Protein AF-A0A5K1EFX0-F1 (afdb_monomer)

Solvent-accessible surface area (backbone atoms only — not comparable to full-atom values): 4389 Å² total; per-residue (Å²): 139,83,82,85,83,79,79,80,72,72,73,79,75,72,66,79,79,68,58,68,40,86,38,51,82,50,84,48,74,70,39,43,52,11,15,23,42,24,31,49,69,77,58,59,90,59,70,82,89,61,85,48,74,68,55,51,50,53,16,43,51,51,40,53,46,44,62,68,64,127

Structure (mmCIF, N/CA/C/O backbone):
data_AF-A0A5K1EFX0-F1
#
_entry.id   AF-A0A5K1EFX0-F1
#
loop_
_atom_site.group_PDB
_atom_site.id
_atom_site.type_symbol
_atom_site.label_atom_id
_atom_site.label_alt_id
_atom_site.label_comp_id
_atom_site.label_asym_id
_atom_site.label_entity_id
_atom_site.label_seq_id
_atom_site.pdbx_PDB_ins_code
_atom_site.Cartn_x
_atom_site.Cartn_y
_atom_site.Cartn_z
_atom_site.occupancy
_atom_site.B_iso_or_equiv
_atom_site.auth_seq_id
_atom_site.auth_comp_id
_atom_site.auth_asym_id
_atom_site.auth_atom_id
_atom_site.pdbx_PDB_model_num
ATOM 1 N N . MET A 1 1 ? 35.750 18.411 -30.284 1.00 43.88 1 MET A N 1
ATOM 2 C CA . MET A 1 1 ? 34.341 18.838 -30.163 1.00 43.88 1 MET A CA 1
ATOM 3 C C . MET A 1 1 ? 33.529 17.590 -29.852 1.00 43.88 1 MET A C 1
ATOM 5 O O . MET A 1 1 ? 33.331 16.786 -30.748 1.00 43.88 1 MET A O 1
ATOM 9 N N . ALA A 1 2 ? 33.204 17.355 -28.579 1.00 39.31 2 ALA A N 1
ATOM 10 C CA . ALA A 1 2 ? 32.420 16.199 -28.139 1.00 39.31 2 ALA A CA 1
ATOM 11 C C . ALA A 1 2 ? 30.982 16.664 -27.878 1.00 39.31 2 ALA A C 1
ATOM 13 O O . ALA A 1 2 ? 30.784 17.648 -27.167 1.00 39.31 2 ALA A O 1
ATOM 14 N N . ALA A 1 3 ? 30.013 16.005 -28.509 1.00 43.88 3 ALA A N 1
ATOM 15 C CA . ALA A 1 3 ? 28.591 16.269 -28.328 1.00 43.88 3 ALA A CA 1
ATOM 16 C C . ALA A 1 3 ? 28.099 15.668 -26.995 1.00 43.88 3 ALA A C 1
ATOM 18 O O . ALA A 1 3 ? 28.550 14.578 -26.633 1.00 43.88 3 ALA A O 1
ATOM 19 N N . PRO A 1 4 ? 27.188 16.334 -26.268 1.00 46.25 4 PRO A N 1
ATOM 20 C CA . PRO A 1 4 ? 26.531 15.744 -25.111 1.00 46.25 4 PRO A CA 1
ATOM 21 C C . PRO A 1 4 ? 25.471 14.737 -25.579 1.00 46.25 4 PRO A C 1
ATOM 23 O O . PRO A 1 4 ? 24.635 15.045 -26.424 1.00 46.25 4 PRO A O 1
ATOM 26 N N . SER A 1 5 ? 25.513 13.522 -25.036 1.00 49.88 5 SER A N 1
ATOM 27 C CA . SER A 1 5 ? 24.433 12.545 -25.160 1.00 49.88 5 SER A CA 1
ATOM 28 C C . SER A 1 5 ? 23.304 12.939 -24.210 1.00 49.88 5 SER A C 1
ATOM 30 O O . SER A 1 5 ? 23.432 12.789 -22.993 1.00 49.88 5 SER A O 1
ATOM 32 N N . GLU A 1 6 ? 22.219 13.464 -24.767 1.00 44.88 6 GLU A N 1
ATOM 33 C CA . GLU A 1 6 ? 20.970 13.708 -24.055 1.00 44.88 6 GLU A CA 1
ATOM 34 C C . GLU A 1 6 ? 20.369 12.359 -23.636 1.00 44.88 6 GLU A C 1
ATOM 36 O O . GLU A 1 6 ? 19.977 11.544 -24.472 1.00 44.88 6 GLU A O 1
ATOM 41 N N . VAL A 1 7 ? 20.339 12.094 -22.326 1.00 47.06 7 VAL A N 1
ATOM 42 C CA . VAL A 1 7 ? 19.546 10.996 -21.774 1.00 47.06 7 VAL A CA 1
ATOM 43 C C . VAL A 1 7 ? 18.093 11.467 -21.825 1.00 47.06 7 VAL A C 1
ATOM 45 O O . VAL A 1 7 ? 17.669 12.320 -21.047 1.00 47.06 7 VAL A O 1
ATOM 48 N N . ASN A 1 8 ? 17.351 10.998 -22.829 1.00 42.81 8 ASN A N 1
ATOM 49 C CA . ASN A 1 8 ? 15.909 11.195 -22.891 1.00 42.81 8 ASN A CA 1
ATOM 50 C C . ASN A 1 8 ? 15.314 10.516 -21.658 1.00 42.81 8 ASN A C 1
ATOM 52 O O . ASN A 1 8 ? 15.216 9.294 -21.599 1.00 42.81 8 ASN A O 1
ATOM 56 N N . GLY A 1 9 ? 14.997 11.320 -20.645 1.00 41.88 9 GLY A N 1
ATOM 57 C CA . GLY A 1 9 ? 14.166 10.888 -19.541 1.00 41.88 9 GLY A CA 1
ATOM 58 C C . GLY A 1 9 ? 12.817 10.522 -20.126 1.00 41.88 9 GLY A C 1
ATOM 59 O O . GLY A 1 9 ? 12.114 11.397 -20.637 1.00 41.88 9 GLY A O 1
ATOM 60 N N . ASP A 1 10 ? 12.483 9.235 -20.083 1.00 40.84 10 ASP A N 1
ATOM 61 C CA . ASP A 1 10 ? 11.114 8.798 -20.289 1.00 40.84 10 ASP A CA 1
ATOM 62 C C . ASP A 1 10 ? 10.216 9.703 -19.438 1.00 40.84 10 ASP A C 1
ATOM 64 O O . ASP A 1 10 ? 10.513 9.914 -18.251 1.00 40.84 10 ASP A O 1
ATOM 68 N N . PRO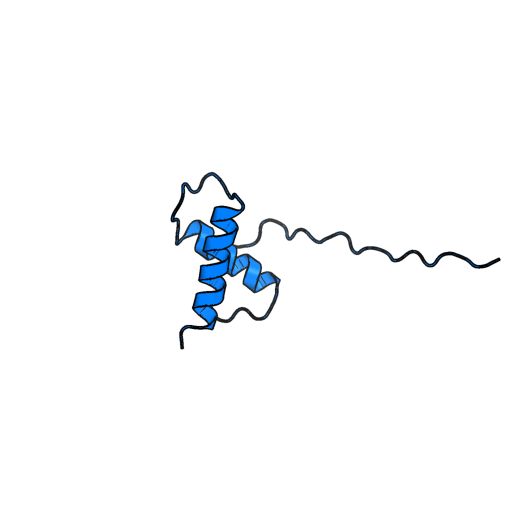 A 1 11 ? 9.159 10.304 -20.016 1.00 45.78 11 PRO A N 1
ATOM 69 C CA . PRO A 1 11 ? 8.213 11.049 -19.216 1.00 45.78 11 PRO A CA 1
ATOM 70 C C . PRO A 1 11 ? 7.723 10.053 -18.184 1.00 45.78 11 PRO A C 1
ATOM 72 O O . PRO A 1 11 ? 7.189 9.013 -18.570 1.00 45.78 11 PRO A O 1
ATOM 75 N N . ILE A 1 12 ? 7.976 10.330 -16.900 1.00 52.84 12 ILE A N 1
ATOM 76 C CA . ILE A 1 12 ? 7.452 9.533 -15.798 1.00 52.84 12 ILE A CA 1
ATOM 77 C C . ILE A 1 12 ? 5.991 9.294 -16.136 1.00 52.84 12 ILE A C 1
ATOM 79 O O . ILE A 1 12 ? 5.181 10.224 -16.138 1.00 52.84 12 ILE A O 1
ATOM 83 N N . HIS A 1 13 ? 5.688 8.066 -16.552 1.00 44.53 13 HIS A N 1
ATOM 84 C CA . HIS A 1 13 ? 4.342 7.660 -16.867 1.00 44.53 13 HIS A CA 1
ATOM 85 C C . HIS A 1 13 ? 3.667 7.590 -15.512 1.00 44.53 13 HIS A C 1
ATOM 87 O O . HIS A 1 13 ? 3.681 6.557 -14.855 1.00 44.53 13 HIS A O 1
ATOM 93 N N . CYS A 1 14 ? 3.157 8.729 -15.048 1.00 46.19 14 CYS A N 1
ATOM 94 C CA . CYS A 1 14 ? 2.167 8.777 -13.997 1.00 46.19 14 CYS A CA 1
ATOM 95 C C . CYS A 1 14 ? 1.003 7.959 -14.552 1.00 46.19 14 CYS A C 1
ATOM 97 O O . CYS A 1 14 ? 0.340 8.447 -15.478 1.00 46.19 14 CYS A O 1
ATOM 99 N N . PRO A 1 15 ? 0.770 6.717 -14.092 1.00 52.62 15 PRO A N 1
ATOM 100 C CA . PRO A 1 15 ? -0.268 5.916 -14.695 1.00 52.62 15 PRO A CA 1
ATOM 101 C C . PRO A 1 15 ? -1.575 6.644 -14.431 1.00 52.62 15 PRO A C 1
ATOM 103 O O . PRO A 1 15 ? -1.908 6.980 -13.287 1.00 52.62 15 PRO A O 1
ATOM 106 N N . ALA A 1 16 ? -2.287 6.936 -15.515 1.00 60.97 16 ALA A N 1
ATOM 107 C CA . ALA A 1 16 ? -3.648 7.421 -15.480 1.00 60.97 16 ALA A CA 1
ATOM 108 C C . ALA A 1 16 ? -4.425 6.614 -14.433 1.00 60.97 16 ALA A C 1
ATOM 110 O O . ALA A 1 16 ? -4.500 5.397 -14.539 1.00 60.97 16 ALA A O 1
ATOM 111 N N . LYS A 1 17 ? -4.931 7.297 -13.395 1.00 71.44 17 LYS A N 1
ATOM 112 C CA . LYS A 1 17 ? -5.841 6.780 -12.358 1.00 71.44 17 LYS A CA 1
ATOM 113 C C . LYS A 1 17 ? -5.699 5.263 -12.132 1.00 71.44 17 LYS A C 1
ATOM 115 O O . LYS A 1 17 ? -6.576 4.511 -12.540 1.00 71.44 17 LYS A O 1
ATOM 120 N N . VAL A 1 18 ? -4.619 4.845 -11.462 1.00 81.62 18 VAL A N 1
ATOM 121 C CA . VAL A 1 18 ? -4.334 3.440 -11.093 1.00 81.62 18 VAL A CA 1
ATOM 122 C C . VAL A 1 18 ? -5.626 2.726 -10.656 1.00 81.62 18 VAL A C 1
ATOM 124 O O . VAL A 1 18 ? -6.378 3.315 -9.880 1.00 81.62 18 VAL A O 1
ATOM 127 N N . PRO A 1 19 ? -5.973 1.531 -11.150 1.00 83.62 19 PRO A N 1
ATOM 128 C CA . PRO A 1 19 ? -7.181 0.829 -10.712 1.00 83.62 19 PRO A CA 1
ATOM 129 C C . PRO A 1 19 ? -7.032 0.342 -9.263 1.00 83.62 19 PRO A C 1
ATOM 131 O O . PRO A 1 19 ? -5.939 -0.003 -8.838 1.00 83.62 19 PRO A O 1
ATOM 13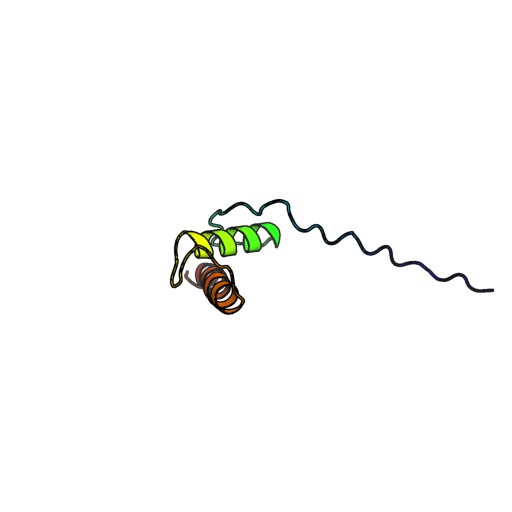4 N N . ALA A 1 20 ? -8.114 0.336 -8.481 1.00 84.19 20 ALA A N 1
ATOM 135 C CA . ALA A 1 20 ? -8.102 -0.272 -7.149 1.00 84.19 20 ALA A CA 1
ATOM 136 C C . ALA A 1 20 ? -8.406 -1.766 -7.304 1.00 84.19 20 ALA A C 1
ATOM 138 O O . ALA A 1 20 ? -9.570 -2.142 -7.436 1.00 84.19 20 ALA A O 1
ATOM 139 N N . MET A 1 21 ? -7.369 -2.599 -7.368 1.00 86.06 21 MET A N 1
ATOM 140 C CA . MET A 1 21 ? -7.510 -4.041 -7.578 1.00 86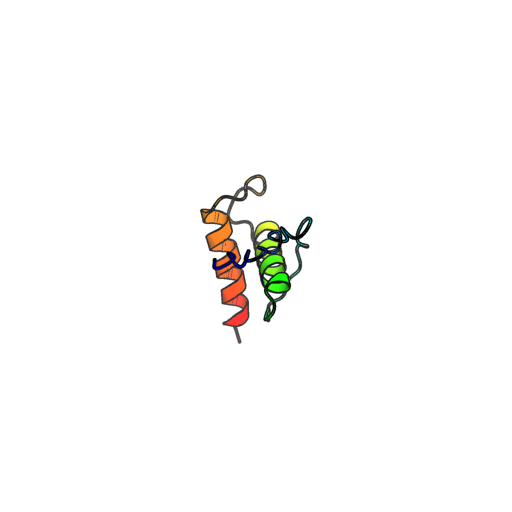.06 21 MET A CA 1
ATOM 141 C C . MET A 1 21 ? -6.569 -4.800 -6.648 1.00 86.06 21 MET A C 1
ATOM 143 O O . MET A 1 21 ? -5.416 -4.412 -6.495 1.00 86.06 21 MET A O 1
ATOM 147 N N . ALA A 1 22 ? -7.079 -5.859 -6.022 1.00 86.94 22 ALA A N 1
ATOM 148 C CA . ALA A 1 22 ? -6.290 -6.700 -5.136 1.00 86.94 22 ALA A CA 1
ATOM 149 C C . ALA A 1 22 ? -5.355 -7.604 -5.951 1.00 86.94 22 ALA A C 1
ATOM 151 O O . ALA A 1 22 ? -5.818 -8.436 -6.733 1.00 86.94 22 ALA A O 1
ATOM 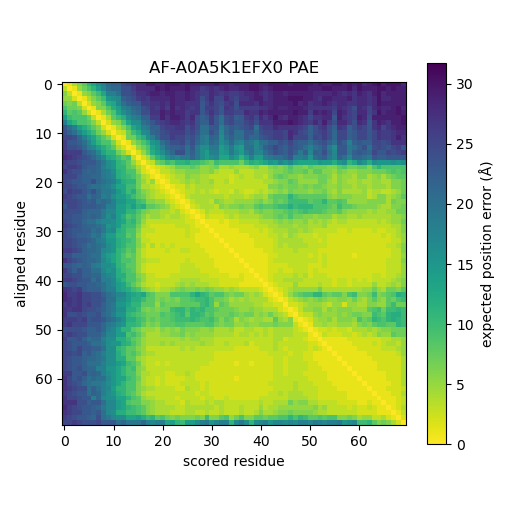152 N N . TYR A 1 23 ? -4.055 -7.459 -5.720 1.00 86.88 23 TYR A N 1
ATOM 153 C CA . TYR A 1 23 ? -2.993 -8.309 -6.252 1.00 86.88 23 TYR A CA 1
ATOM 154 C C . TYR A 1 23 ? -2.115 -8.789 -5.086 1.00 86.88 23 TYR A C 1
ATOM 156 O O . TYR A 1 23 ? -1.099 -8.166 -4.785 1.00 86.88 23 TYR A O 1
ATOM 164 N N . PRO A 1 24 ? -2.494 -9.882 -4.396 1.00 81.38 24 PRO A N 1
ATOM 165 C CA . PRO A 1 24 ? -1.761 -10.361 -3.218 1.00 81.38 24 PRO A CA 1
ATOM 166 C C . PRO A 1 24 ? -0.345 -10.872 -3.549 1.00 81.38 24 PRO A C 1
ATOM 168 O O . PRO A 1 24 ? 0.563 -10.800 -2.722 1.00 81.38 24 PRO A O 1
ATOM 171 N N . LEU A 1 25 ? -0.145 -11.350 -4.782 1.00 83.00 25 LEU A N 1
ATOM 172 C CA . LEU A 1 25 ? 1.143 -11.776 -5.335 1.00 83.00 25 LEU A CA 1
ATOM 173 C C . LEU A 1 25 ? 1.563 -10.817 -6.447 1.00 83.00 25 LEU A C 1
ATOM 175 O O . LEU A 1 25 ? 1.648 -11.191 -7.610 1.00 83.00 25 LEU A O 1
ATOM 179 N N . SER A 1 26 ? 1.722 -9.551 -6.085 1.00 83.81 26 SER A N 1
ATOM 180 C CA . SER A 1 26 ? 2.127 -8.526 -7.031 1.00 83.81 26 SER A CA 1
ATOM 181 C C . SER A 1 26 ? 3.623 -8.633 -7.332 1.00 83.81 26 SER A C 1
ATOM 183 O O . SER A 1 26 ? 4.447 -8.436 -6.438 1.00 83.81 26 SER A O 1
ATOM 185 N N . GLU A 1 27 ? 3.972 -8.892 -8.590 1.00 83.19 27 GLU A N 1
ATOM 186 C CA . GLU A 1 27 ? 5.372 -8.938 -9.051 1.00 83.19 27 GLU A CA 1
ATOM 187 C C . GLU A 1 27 ? 5.721 -7.699 -9.885 1.00 83.19 27 GLU A C 1
ATOM 189 O O . GLU A 1 27 ? 6.845 -7.195 -9.832 1.00 83.19 27 GLU A O 1
ATOM 194 N N . GLU A 1 28 ? 4.729 -7.146 -10.586 1.00 87.75 28 GLU A N 1
ATOM 195 C CA . GLU A 1 28 ? 4.894 -5.983 -11.452 1.00 87.75 28 GLU A CA 1
ATOM 196 C C . GLU A 1 28 ? 4.567 -4.667 -10.735 1.00 87.75 28 GLU A C 1
ATOM 198 O O . GLU A 1 28 ? 3.618 -4.557 -9.958 1.00 87.75 28 GLU A O 1
ATOM 203 N N . SER A 1 29 ? 5.306 -3.602 -11.057 1.00 86.50 29 SER A N 1
ATOM 204 C CA . SER A 1 29 ? 5.114 -2.278 -10.435 1.00 86.50 29 SER A CA 1
ATOM 205 C C . SER A 1 29 ? 3.688 -1.715 -10.584 1.00 86.50 29 SER A C 1
ATOM 207 O O . SER A 1 29 ? 3.188 -1.035 -9.684 1.00 86.50 29 SER A O 1
ATOM 209 N N . ALA A 1 30 ? 3.007 -2.021 -11.694 1.00 87.75 30 ALA A N 1
ATOM 210 C CA . ALA A 1 30 ? 1.623 -1.618 -11.938 1.00 87.75 30 ALA A CA 1
ATOM 211 C C . ALA A 1 30 ? 0.624 -2.353 -11.026 1.00 87.75 30 ALA A C 1
ATOM 213 O O . ALA A 1 30 ? -0.340 -1.749 -10.551 1.00 87.75 30 ALA A O 1
ATOM 214 N N . GLU A 1 31 ? 0.876 -3.633 -10.754 1.00 88.94 31 GLU A N 1
ATOM 215 C CA . GLU A 1 31 ? 0.086 -4.450 -9.831 1.00 88.94 31 GLU A CA 1
ATOM 216 C C . GLU A 1 31 ? 0.292 -3.972 -8.388 1.00 88.94 31 GLU A C 1
ATOM 218 O O . GLU A 1 31 ? -0.681 -3.862 -7.641 1.00 88.94 31 GLU A O 1
ATOM 223 N N . VAL A 1 32 ? 1.521 -3.564 -8.030 1.00 89.69 32 VAL A N 1
ATOM 224 C CA . VAL A 1 32 ? 1.842 -3.081 -6.676 1.00 89.69 32 VAL A CA 1
ATOM 225 C C . VAL A 1 32 ? 1.073 -1.794 -6.423 1.00 89.69 32 VAL A C 1
ATOM 227 O O . VAL A 1 32 ? 0.408 -1.643 -5.399 1.00 89.69 32 VAL A O 1
ATOM 230 N N . ALA A 1 33 ? 1.092 -0.874 -7.390 1.00 90.19 33 ALA A N 1
ATOM 231 C CA . ALA A 1 33 ? 0.325 0.361 -7.308 1.00 90.19 33 ALA A CA 1
ATOM 232 C C . ALA A 1 33 ? -1.187 0.090 -7.175 1.00 90.19 33 ALA A C 1
ATOM 234 O O . ALA A 1 33 ? -1.873 0.774 -6.407 1.00 90.19 33 ALA A O 1
ATOM 235 N N . ALA A 1 34 ? -1.712 -0.906 -7.894 1.00 90.31 34 ALA A N 1
ATOM 236 C CA . ALA A 1 34 ? -3.119 -1.283 -7.820 1.00 90.31 34 ALA A CA 1
ATOM 237 C C . ALA A 1 34 ? -3.493 -1.916 -6.470 1.00 90.31 34 ALA A C 1
ATOM 239 O O . ALA A 1 34 ? -4.543 -1.564 -5.919 1.00 90.31 34 ALA A O 1
ATOM 240 N N . ASN A 1 35 ? -2.617 -2.749 -5.898 1.00 90.69 35 ASN A N 1
ATOM 241 C CA . ASN A 1 35 ? -2.826 -3.378 -4.594 1.00 90.69 35 ASN A CA 1
ATOM 242 C C . ASN A 1 35 ? -2.738 -2.362 -3.445 1.00 90.69 35 ASN A C 1
ATOM 244 O O . ASN A 1 35 ? -3.586 -2.350 -2.554 1.00 90.69 35 ASN A O 1
ATOM 248 N N . ILE A 1 36 ? -1.787 -1.424 -3.508 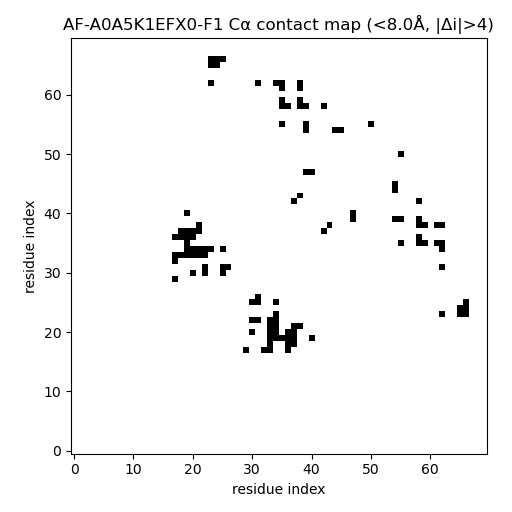1.00 90.94 36 ILE A N 1
ATOM 249 C CA . ILE A 1 36 ? -1.716 -0.285 -2.575 1.00 90.94 36 ILE A CA 1
ATOM 250 C C . ILE A 1 36 ? -3.018 0.516 -2.630 1.00 90.94 36 ILE A C 1
ATOM 252 O O . ILE A 1 36 ? -3.605 0.858 -1.600 1.00 90.94 36 ILE A O 1
ATOM 256 N N . LYS A 1 37 ? -3.514 0.805 -3.838 1.00 89.69 37 LYS A N 1
ATOM 257 C CA . LYS A 1 37 ? -4.770 1.537 -3.991 1.00 89.69 37 LYS A CA 1
ATOM 258 C C . LYS A 1 37 ? -5.963 0.740 -3.464 1.00 89.69 37 LYS A C 1
ATOM 260 O O . LYS A 1 37 ? -6.853 1.340 -2.860 1.00 89.69 37 LYS A O 1
ATOM 265 N N . TYR A 1 38 ? -5.980 -0.576 -3.648 1.00 91.06 38 TYR A N 1
ATOM 266 C CA . TYR A 1 38 ? -6.994 -1.451 -3.068 1.00 91.06 38 TYR A CA 1
ATOM 267 C C . TYR A 1 38 ? -7.021 -1.322 -1.539 1.00 91.06 38 TYR A C 1
ATOM 269 O O . TYR A 1 38 ? -8.062 -0.967 -0.982 1.00 91.06 38 TYR A O 1
ATOM 277 N N . HIS A 1 39 ? -5.879 -1.464 -0.864 1.00 89.62 39 HIS A N 1
ATOM 278 C CA . HIS A 1 39 ? -5.809 -1.317 0.597 1.00 89.62 39 HIS A CA 1
ATOM 279 C C . HIS A 1 39 ? -6.180 0.086 1.078 1.00 89.62 39 HIS A C 1
ATOM 281 O O . HIS A 1 39 ? -6.916 0.224 2.050 1.00 89.62 39 HIS A O 1
ATOM 287 N N . SER A 1 40 ? -5.810 1.137 0.339 1.00 88.00 40 SER A N 1
ATOM 288 C CA . SER A 1 40 ? -6.222 2.508 0.680 1.00 88.00 40 SER A CA 1
ATOM 289 C C . SER A 1 40 ? -7.743 2.730 0.657 1.00 88.00 40 SER A C 1
ATOM 291 O O . SER A 1 40 ? -8.246 3.617 1.346 1.00 88.00 40 SER A O 1
ATOM 293 N N . GLN A 1 41 ? -8.479 1.949 -0.144 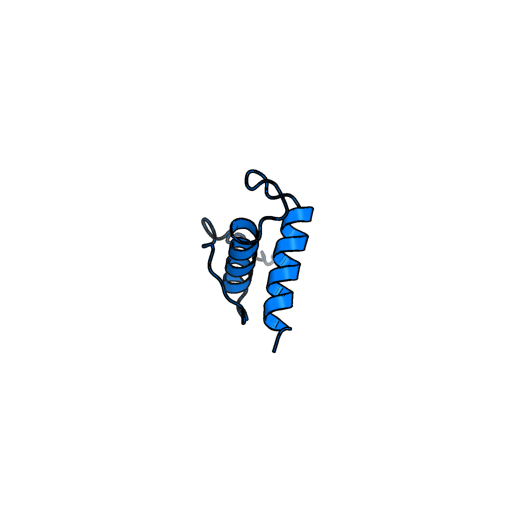1.00 87.00 41 GLN A N 1
ATOM 294 C CA . GLN A 1 41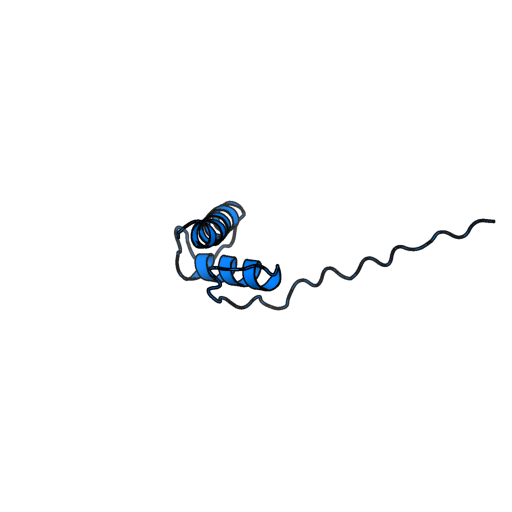 ? -9.928 2.096 -0.315 1.00 87.00 41 GLN A CA 1
ATOM 295 C C . GLN A 1 41 ? -10.726 1.127 0.554 1.00 87.00 41 GLN A C 1
ATOM 297 O O . GLN A 1 41 ? -11.770 1.505 1.083 1.00 87.00 41 GLN A O 1
ATOM 302 N N . TYR A 1 42 ? -10.251 -0.112 0.686 1.00 86.81 42 TYR A N 1
ATOM 303 C CA . TYR A 1 42 ? -10.996 -1.206 1.309 1.00 86.81 42 TYR A CA 1
ATOM 304 C C . TYR A 1 42 ? -10.485 -1.586 2.702 1.00 86.81 42 TYR A C 1
ATOM 306 O O . TYR A 1 42 ? -11.221 -2.226 3.450 1.00 86.81 42 TYR A O 1
ATOM 314 N N . SER A 1 43 ? -9.293 -1.121 3.088 1.00 82.62 43 SER A N 1
ATOM 315 C CA . SER A 1 43 ? -8.759 -1.197 4.454 1.00 82.62 43 SER A CA 1
ATOM 316 C C . SER A 1 43 ? -8.507 0.211 5.037 1.00 82.62 43 SER A C 1
ATOM 318 O O . SER A 1 43 ? -7.382 0.578 5.388 1.00 82.62 43 SER A O 1
ATOM 320 N N . PRO A 1 44 ? -9.532 1.089 5.108 1.00 77.00 44 PRO A N 1
ATOM 321 C CA . PRO A 1 44 ? -9.324 2.452 5.572 1.00 77.00 44 PRO A CA 1
ATOM 322 C C . PRO A 1 44 ? -9.131 2.490 7.093 1.00 77.00 44 PRO A C 1
ATOM 324 O O . PRO A 1 44 ? -10.074 2.354 7.871 1.00 77.00 44 PRO A O 1
ATOM 327 N N . HIS A 1 45 ? -7.904 2.763 7.527 1.00 77.44 45 HIS A N 1
ATOM 328 C CA . HIS A 1 45 ? -7.606 3.166 8.909 1.00 77.44 45 HIS A CA 1
ATOM 329 C C . HIS A 1 45 ? -7.764 4.676 9.138 1.00 77.44 45 HIS A C 1
ATOM 331 O O . HIS A 1 45 ? -7.762 5.149 10.273 1.00 77.44 45 HIS A O 1
ATOM 337 N N . PHE A 1 46 ? -7.930 5.437 8.056 1.00 80.69 46 PHE A N 1
ATOM 338 C CA . PHE A 1 46 ? -8.031 6.890 8.061 1.00 80.69 46 PHE A CA 1
ATOM 339 C C . PHE A 1 46 ? -9.202 7.360 7.194 1.00 80.69 46 PHE A C 1
ATOM 341 O O . PHE A 1 46 ? -9.821 6.589 6.465 1.00 80.69 46 PHE A O 1
ATOM 348 N N . SER A 1 47 ? -9.493 8.662 7.246 1.00 81.19 47 SER A N 1
ATOM 349 C CA . SER A 1 47 ? -10.517 9.264 6.389 1.00 81.19 47 SER A CA 1
ATOM 350 C C . SER A 1 47 ? -10.167 9.107 4.896 1.00 81.19 47 SER A C 1
ATOM 352 O O . SER A 1 47 ? -9.073 9.514 4.501 1.00 81.19 47 SER A O 1
ATOM 354 N N . PRO A 1 48 ? -11.098 8.626 4.047 1.00 76.69 48 PRO A N 1
ATOM 355 C CA . PRO A 1 48 ? -10.831 8.263 2.647 1.00 76.69 48 PRO A CA 1
ATOM 356 C C . PRO A 1 48 ? -10.636 9.465 1.708 1.00 76.69 48 PRO A C 1
ATOM 358 O O . PRO A 1 48 ? -10.358 9.304 0.524 1.00 76.69 48 PRO A O 1
ATOM 361 N N . PHE A 1 49 ? -10.825 10.685 2.211 1.00 78.00 49 PHE A N 1
ATOM 362 C CA . PHE A 1 49 ? -10.739 11.912 1.418 1.00 78.00 49 PHE A CA 1
ATOM 363 C C . PHE A 1 49 ? -9.310 12.391 1.176 1.00 78.00 49 PHE A C 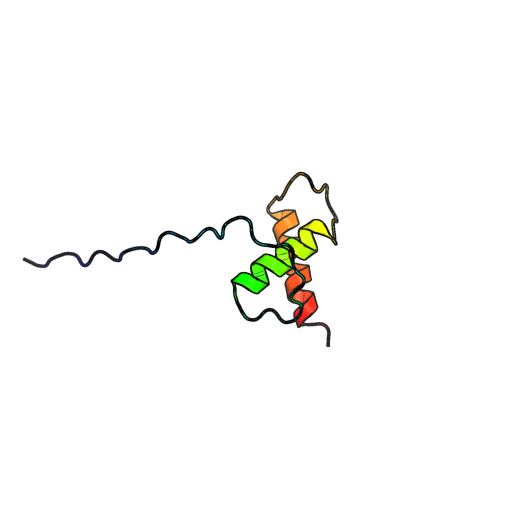1
ATOM 365 O O . PHE A 1 49 ? -9.084 13.187 0.267 1.00 78.00 49 PHE A O 1
ATOM 372 N N . LYS A 1 50 ? -8.361 11.953 2.004 1.00 80.94 50 LYS A N 1
ATOM 373 C CA . LYS A 1 50 ? -6.951 12.318 1.881 1.00 80.94 50 LYS A CA 1
ATOM 374 C C . LYS A 1 50 ? -6.139 11.058 1.627 1.00 80.94 50 LYS A C 1
ATOM 376 O O . LYS A 1 50 ? -6.539 9.988 2.080 1.00 80.94 50 LYS A O 1
ATOM 381 N N . PHE A 1 51 ? -5.047 11.219 0.884 1.00 85.38 51 PHE A N 1
ATOM 382 C CA . PHE A 1 51 ? -4.015 10.206 0.686 1.00 85.38 51 PHE A CA 1
ATOM 383 C C . PHE A 1 51 ? -2.649 10.837 0.988 1.00 85.38 51 PHE A C 1
ATOM 385 O O . PHE A 1 51 ? -1.962 11.338 0.102 1.00 85.38 51 PHE A O 1
ATOM 392 N N . GLU A 1 52 ? -2.329 10.895 2.276 1.00 88.81 52 GLU A N 1
ATOM 393 C CA . GLU A 1 52 ? -1.112 11.461 2.859 1.00 88.81 52 GLU A CA 1
ATOM 394 C C . GLU A 1 52 ? -0.012 10.391 2.997 1.00 88.81 52 GLU A C 1
ATOM 396 O O . GLU A 1 52 ? -0.308 9.192 2.957 1.00 88.81 52 GLU A O 1
ATOM 401 N N . PRO A 1 53 ? 1.257 10.782 3.230 1.00 89.75 53 PRO A N 1
ATOM 402 C CA . PRO A 1 53 ? 2.371 9.838 3.353 1.00 89.75 53 PRO A CA 1
ATOM 403 C C . PRO A 1 53 ? 2.162 8.732 4.396 1.00 89.75 53 PRO A C 1
ATOM 405 O O . PRO A 1 53 ? 2.584 7.599 4.183 1.00 89.75 53 PRO A O 1
ATOM 408 N N . GLU A 1 54 ? 1.475 9.027 5.501 1.00 87.88 54 GLU A N 1
ATOM 409 C CA . GLU A 1 54 ? 1.148 8.027 6.522 1.00 87.88 54 GLU A CA 1
ATOM 410 C C . GLU A 1 54 ? 0.182 6.961 5.983 1.00 87.88 54 GLU A C 1
ATOM 412 O O . GLU A 1 54 ? 0.410 5.766 6.146 1.00 87.88 54 GLU A O 1
ATOM 417 N N . GLN A 1 55 ? -0.862 7.370 5.262 1.00 88.81 55 GLN A N 1
ATOM 418 C CA . GLN A 1 55 ? -1.821 6.445 4.650 1.00 88.81 55 GLN A CA 1
ATOM 419 C C . GLN A 1 55 ? -1.166 5.622 3.539 1.00 88.81 55 GLN A C 1
ATOM 421 O O . GLN A 1 55 ? -1.436 4.428 3.419 1.00 88.81 55 GLN A O 1
ATOM 426 N N . ALA A 1 56 ? -0.267 6.240 2.767 1.00 90.25 56 ALA A N 1
ATOM 427 C CA . ALA A 1 56 ? 0.545 5.539 1.783 1.00 90.25 56 ALA A CA 1
ATOM 428 C C . ALA A 1 56 ? 1.448 4.486 2.442 1.00 90.25 56 ALA A C 1
ATOM 430 O O . ALA A 1 56 ? 1.552 3.373 1.928 1.00 90.25 56 ALA A O 1
ATOM 431 N N . TYR A 1 57 ? 2.045 4.796 3.598 1.00 91.38 57 TYR A N 1
ATOM 432 C CA . TYR A 1 57 ? 2.853 3.848 4.366 1.00 91.38 57 TYR A CA 1
ATOM 433 C C . TYR A 1 57 ? 2.030 2.638 4.821 1.00 91.38 57 TYR A C 1
ATOM 435 O O . TYR A 1 57 ? 2.425 1.506 4.545 1.00 91.38 57 TYR A O 1
ATOM 443 N N . TYR A 1 58 ? 0.867 2.856 5.444 1.00 91.06 58 TYR A N 1
ATOM 444 C CA . TYR A 1 58 ? 0.011 1.754 5.892 1.00 91.06 58 TYR A CA 1
ATOM 445 C C . TYR A 1 58 ? -0.499 0.904 4.722 1.00 91.06 58 TYR A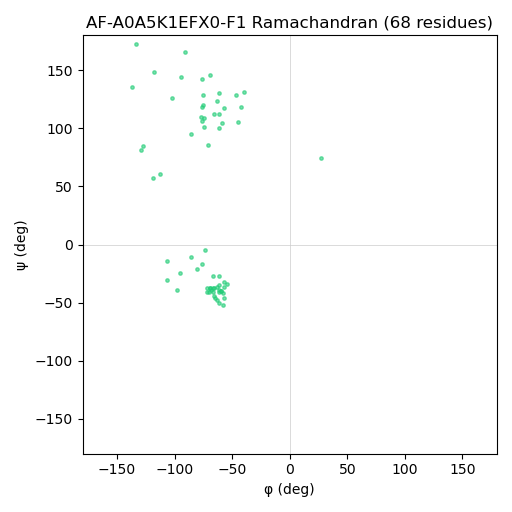 C 1
ATOM 447 O O . TYR A 1 58 ? -0.335 -0.312 4.748 1.00 91.06 58 TYR A O 1
ATOM 455 N N . ALA A 1 59 ? -1.023 1.523 3.661 1.00 90.75 59 ALA A N 1
ATOM 456 C CA . ALA A 1 59 ? -1.517 0.792 2.492 1.00 90.75 59 ALA A CA 1
ATOM 457 C C . ALA A 1 59 ? -0.408 -0.020 1.791 1.00 90.75 59 ALA A C 1
ATOM 459 O O . ALA A 1 59 ? -0.645 -1.130 1.316 1.00 90.75 59 ALA A O 1
ATOM 460 N N . THR A 1 60 ? 0.824 0.502 1.767 1.00 92.44 60 THR A N 1
ATOM 461 C CA . THR A 1 60 ? 1.987 -0.222 1.227 1.00 92.44 60 THR A CA 1
ATOM 462 C C . THR A 1 60 ? 2.419 -1.363 2.141 1.00 92.44 60 THR A C 1
ATOM 464 O O . THR A 1 60 ? 2.718 -2.451 1.654 1.00 92.44 60 THR A O 1
ATOM 467 N N . ALA A 1 61 ? 2.408 -1.159 3.459 1.00 93.56 61 ALA A N 1
ATOM 468 C CA . ALA A 1 61 ? 2.710 -2.216 4.419 1.00 93.56 61 ALA A CA 1
ATOM 469 C C . ALA A 1 61 ? 1.709 -3.378 4.316 1.00 93.56 61 ALA A C 1
ATOM 471 O O . ALA A 1 61 ? 2.118 -4.536 4.374 1.00 93.56 61 ALA A O 1
ATOM 472 N N . GLU A 1 62 ? 0.423 -3.090 4.103 1.00 90.81 62 GLU A N 1
ATOM 473 C CA . GLU A 1 62 ? -0.588 -4.124 3.858 1.00 90.81 62 GLU A CA 1
ATOM 474 C C . GLU A 1 62 ? -0.362 -4.851 2.532 1.00 90.81 62 GLU A C 1
ATOM 476 O O . GLU A 1 62 ? -0.413 -6.079 2.505 1.00 90.81 62 GLU A O 1
ATOM 481 N N . SER A 1 63 ? 0.011 -4.130 1.470 1.00 90.19 63 SER A N 1
ATOM 482 C CA . SER A 1 63 ? 0.378 -4.765 0.202 1.00 90.19 63 SER A CA 1
ATOM 483 C C . SER A 1 63 ? 1.564 -5.726 0.347 1.00 90.19 63 SER A C 1
ATOM 485 O O . SER A 1 63 ? 1.553 -6.795 -0.250 1.00 90.19 63 SER A O 1
ATOM 487 N N . VAL A 1 64 ? 2.585 -5.372 1.135 1.00 91.38 64 VAL A N 1
ATOM 488 C CA . VAL A 1 64 ? 3.737 -6.257 1.398 1.00 91.38 64 VAL A CA 1
ATOM 489 C C . VAL A 1 64 ? 3.342 -7.427 2.301 1.00 91.38 64 VAL A C 1
ATOM 491 O O . VAL A 1 64 ? 3.818 -8.546 2.110 1.00 91.38 64 VAL A O 1
ATOM 494 N N . ARG A 1 65 ? 2.463 -7.189 3.280 1.00 92.31 65 ARG A N 1
ATOM 495 C CA . ARG A 1 65 ? 1.948 -8.228 4.181 1.00 92.31 65 ARG A CA 1
ATOM 496 C C . ARG A 1 65 ? 1.259 -9.343 3.398 1.00 92.31 65 ARG A C 1
ATOM 498 O O . ARG A 1 65 ? 1.493 -10.505 3.720 1.00 92.31 65 ARG A O 1
ATOM 505 N N . ASP A 1 66 ? 0.469 -9.009 2.381 1.00 88.31 66 ASP A N 1
ATOM 506 C CA . ASP A 1 66 ? -0.219 -10.005 1.550 1.00 88.31 66 ASP A CA 1
ATOM 507 C C . ASP A 1 66 ? 0.758 -10.992 0.898 1.00 88.31 66 ASP A C 1
ATOM 509 O O . ASP A 1 66 ? 0.478 -12.185 0.839 1.00 88.31 66 ASP A O 1
ATOM 513 N N . SER A 1 67 ? 1.940 -10.526 0.491 1.00 86.19 67 SER A N 1
ATOM 514 C CA . SER A 1 67 ? 2.978 -11.381 -0.097 1.00 86.19 67 SER A CA 1
ATOM 515 C C . SER A 1 67 ? 3.733 -12.235 0.935 1.00 86.19 67 SER A C 1
ATOM 517 O O . SER A 1 67 ? 4.410 -13.196 0.568 1.00 86.19 67 SER A O 1
ATOM 519 N N . LEU A 1 68 ? 3.651 -11.892 2.226 1.00 88.38 68 LEU A N 1
ATOM 520 C CA . LEU A 1 68 ? 4.314 -12.609 3.324 1.00 88.38 68 LEU A CA 1
ATOM 521 C C . LEU A 1 68 ? 3.411 -13.643 4.006 1.00 88.38 68 LEU A C 1
ATOM 523 O O . LEU A 1 68 ? 3.921 -14.589 4.613 1.00 88.38 68 LEU A O 1
ATOM 527 N N . ILE A 1 69 ? 2.091 -13.468 3.934 1.00 84.81 69 ILE A N 1
ATOM 528 C CA . ILE A 1 69 ? 1.123 -14.427 4.468 1.00 84.81 69 ILE A CA 1
ATOM 529 C C . ILE A 1 69 ? 1.031 -15.609 3.488 1.00 84.81 69 ILE A C 1
ATOM 531 O O . ILE A 1 69 ? 0.532 -15.466 2.376 1.00 84.81 69 ILE A O 1
ATOM 535 N N . LYS A 1 70 ? 1.548 -16.770 3.911 1.00 59.91 70 LYS A N 1
ATOM 536 C CA . LYS A 1 70 ? 1.443 -18.063 3.213 1.00 59.91 70 LYS A CA 1
ATOM 537 C C . LYS A 1 70 ? 0.325 -18.920 3.783 1.00 59.91 70 LYS A C 1
ATOM 539 O O . LYS A 1 70 ? 0.186 -18.929 5.027 1.00 59.91 70 LYS A O 1
#

Sequence (70 aa):
MAAPSEVNGDPIHCPAKVPAMAYPLSEESAEVAANIKYHSQYSPHFSPFKFEPEQAYYATAESVRDSLIK

Mean predicted aligned error: 10.72 Å

Secondary structure (DSSP, 8-state):
-PPP-----------TT------TT--SHHHHHHHHHHHHHHS-SS-TT---HHHHHHHHHHHHHHHH--

Radius of gyration: 16.64 Å; Cα contacts (8 Å, |Δi|>4): 60; chains: 1; bounding box: 45×37×39 Å

Nearest PDB structures (foldseek):
  4bqf-assembly1_B  TM=9.942E-01  e=2.374E-03  Arabidopsis thaliana
  4bqe-assembly1_B  TM=9.931E-01  e=3.011E-03  Arabidopsis thaliana
  4bqi-assembly1_B  TM=9.930E-01  e=6.514E-03  Arabidopsis thaliana

Foldseek 3Di:
DDDDDDPPDDPPCPDDPQAQDDDLPDPDPSNLSNQLSVCLVVVPPDDSPDDDPVSSVVSSVVSVVSPVDD

Organism: NCBI:txid210225

pLDDT: mean 76.97, std 17.57, range [39.31, 93.56]